Protein AF-A0A2N8F2Z5-F1 (afdb_monomer_lite)

Structure (mmCIF, N/CA/C/O backbone):
data_AF-A0A2N8F2Z5-F1
#
_entry.id   AF-A0A2N8F2Z5-F1
#
loop_
_atom_site.group_PDB
_atom_site.id
_atom_site.type_symbol
_atom_site.label_atom_id
_atom_site.label_alt_id
_atom_site.label_comp_id
_atom_site.label_asym_id
_atom_site.label_entity_id
_atom_site.label_seq_id
_atom_site.pdbx_PDB_ins_code
_atom_site.Cartn_x
_atom_site.Cartn_y
_atom_site.Cartn_z
_atom_site.occupancy
_atom_site.B_iso_or_equiv
_atom_site.auth_seq_id
_atom_site.auth_comp_id
_atom_site.auth_asym_id
_atom_site.auth_atom_id
_atom_site.pdbx_PDB_model_num
ATOM 1 N N . MET A 1 1 ? 18.952 13.774 -53.637 1.00 42.88 1 MET A N 1
ATOM 2 C CA . MET A 1 1 ? 19.567 14.312 -52.406 1.00 42.88 1 MET A CA 1
ATOM 3 C C . MET A 1 1 ? 18.952 13.565 -51.227 1.00 42.88 1 MET A C 1
ATOM 5 O O . MET A 1 1 ? 17.766 13.734 -50.990 1.00 42.88 1 MET A O 1
ATOM 9 N N . LYS A 1 2 ? 19.681 12.626 -50.611 1.00 46.31 2 LYS A N 1
ATOM 10 C CA . LYS A 1 2 ? 19.169 11.732 -49.556 1.00 46.31 2 LYS A CA 1
ATOM 11 C C . LYS A 1 2 ? 19.529 12.373 -48.214 1.00 46.31 2 LYS A C 1
ATOM 13 O O . LYS A 1 2 ? 20.708 12.465 -47.889 1.00 46.31 2 LYS A O 1
ATOM 18 N N . THR A 1 3 ? 18.543 12.906 -47.505 1.00 49.94 3 THR A N 1
ATOM 19 C CA . THR A 1 3 ? 18.723 13.427 -46.147 1.00 49.94 3 THR A CA 1
ATOM 20 C C . THR A 1 3 ? 19.177 12.283 -45.229 1.00 49.94 3 THR A C 1
ATOM 22 O O . THR A 1 3 ? 18.577 11.206 -45.270 1.00 49.94 3 THR A O 1
ATOM 25 N N . PRO A 1 4 ? 20.245 12.453 -44.431 1.00 49.69 4 PRO A N 1
ATOM 26 C CA . PRO A 1 4 ? 20.655 11.436 -43.474 1.00 49.69 4 PRO A CA 1
ATOM 27 C C . PRO A 1 4 ? 19.636 11.396 -42.327 1.00 49.69 4 PRO A C 1
ATOM 29 O O . PRO A 1 4 ? 19.447 12.381 -41.617 1.00 49.69 4 PRO A O 1
ATOM 32 N N . HIS A 1 5 ? 18.959 10.259 -42.150 1.00 52.03 5 HIS A N 1
ATOM 33 C CA . HIS A 1 5 ? 18.187 9.976 -40.942 1.00 52.03 5 HIS A CA 1
ATOM 34 C C . HIS A 1 5 ? 19.172 9.739 -39.792 1.00 52.03 5 HIS A C 1
ATOM 36 O O . HIS A 1 5 ? 19.701 8.642 -39.637 1.00 52.03 5 HIS A O 1
ATOM 42 N N . VAL A 1 6 ? 19.448 10.780 -39.007 1.00 57.69 6 VAL A N 1
ATOM 43 C CA . VAL A 1 6 ? 20.148 10.648 -37.725 1.00 57.69 6 VAL A CA 1
ATOM 44 C C . VAL A 1 6 ? 19.193 9.922 -36.776 1.00 57.69 6 VAL A C 1
ATOM 46 O O . VAL A 1 6 ? 18.164 10.472 -36.387 1.00 57.69 6 VAL A O 1
ATOM 49 N N . SER A 1 7 ? 19.486 8.663 -36.451 1.00 58.22 7 SER A N 1
ATOM 50 C CA . SER A 1 7 ? 18.749 7.907 -35.440 1.00 58.22 7 SER A CA 1
ATOM 51 C C . SER A 1 7 ? 19.098 8.470 -34.064 1.00 58.22 7 SER A C 1
ATOM 53 O O . SER A 1 7 ? 20.055 8.031 -33.427 1.00 58.22 7 SER A O 1
ATOM 55 N N . HIS A 1 8 ? 18.358 9.485 -33.627 1.00 57.75 8 HIS A N 1
ATOM 56 C CA . HIS A 1 8 ? 18.406 9.942 -32.246 1.00 57.75 8 HIS A CA 1
ATOM 57 C C . HIS A 1 8 ? 17.896 8.782 -31.385 1.00 57.75 8 HIS A C 1
ATOM 59 O O . HIS A 1 8 ? 16.708 8.458 -31.443 1.00 57.75 8 HIS A O 1
ATOM 65 N N . GLN A 1 9 ? 18.789 8.110 -30.650 1.00 56.81 9 GLN A N 1
ATOM 66 C CA . GLN A 1 9 ? 18.369 7.207 -29.580 1.00 56.81 9 GLN A CA 1
ATOM 67 C C . GLN A 1 9 ? 17.430 8.014 -28.693 1.00 56.81 9 GLN A C 1
ATOM 69 O O . GLN A 1 9 ? 17.753 9.140 -28.292 1.00 56.81 9 GLN A O 1
ATOM 74 N N . ARG A 1 10 ? 16.210 7.513 -28.529 1.00 60.38 10 ARG A N 1
ATOM 75 C CA . ARG A 1 10 ? 15.209 8.231 -27.763 1.00 60.38 10 ARG A CA 1
ATOM 76 C C . ARG A 1 10 ? 15.619 8.142 -26.287 1.00 60.38 10 ARG A C 1
ATOM 78 O O . ARG A 1 10 ? 16.074 7.074 -25.885 1.00 60.38 10 ARG A O 1
ATOM 85 N N . PRO A 1 11 ? 15.527 9.224 -25.495 1.00 62.19 11 PRO A N 1
ATOM 86 C CA . PRO A 1 11 ? 15.948 9.215 -24.090 1.00 62.19 11 PRO A CA 1
ATOM 87 C C . PRO A 1 11 ? 15.301 8.089 -23.268 1.00 62.19 11 PRO A C 1
ATOM 89 O O . PRO A 1 11 ? 15.885 7.609 -22.304 1.00 62.19 11 PRO A O 1
ATOM 92 N N . GLU A 1 12 ? 14.107 7.643 -23.664 1.00 62.66 12 GLU A N 1
ATOM 93 C CA . GLU A 1 12 ? 13.399 6.510 -23.064 1.00 62.66 12 GLU A CA 1
ATOM 94 C C . GLU A 1 12 ? 14.044 5.127 -23.298 1.00 62.66 12 GLU A C 1
ATOM 96 O O . GLU A 1 12 ? 13.742 4.200 -22.551 1.00 62.66 12 GLU A O 1
ATOM 101 N N . ASP A 1 13 ? 14.939 4.982 -24.282 1.00 60.62 13 ASP A N 1
ATOM 102 C CA . ASP A 1 13 ? 15.659 3.734 -24.594 1.00 60.62 13 ASP A CA 1
ATOM 103 C C . ASP A 1 13 ? 17.055 3.667 -23.931 1.00 60.62 13 ASP A C 1
ATOM 105 O O . ASP A 1 13 ? 17.828 2.731 -24.170 1.00 60.62 13 ASP A O 1
ATOM 109 N N . GLU A 1 14 ? 17.410 4.648 -23.090 1.00 61.66 14 GLU A N 1
ATOM 110 C CA . GLU A 1 14 ? 18.667 4.639 -22.339 1.00 61.66 14 GLU A CA 1
ATOM 111 C C . GLU A 1 14 ? 18.583 3.659 -21.157 1.00 61.66 14 GLU A C 1
ATOM 113 O O . GLU A 1 14 ? 17.896 3.879 -20.159 1.00 61.66 14 GLU A O 1
ATOM 118 N N . ASN A 1 15 ? 19.303 2.539 -21.247 1.00 63.59 15 ASN A N 1
ATOM 119 C CA . ASN A 1 15 ? 19.415 1.597 -20.138 1.00 63.59 15 ASN A CA 1
ATOM 120 C C . ASN A 1 15 ? 20.408 2.148 -19.102 1.00 63.59 15 ASN A C 1
ATOM 122 O O . ASN A 1 15 ? 21.614 1.929 -19.215 1.00 63.59 15 ASN A O 1
ATOM 126 N N . LEU A 1 16 ? 19.887 2.838 -18.081 1.00 59.66 16 LEU A N 1
ATOM 127 C CA . LEU A 1 16 ? 20.638 3.517 -17.006 1.00 59.66 16 LEU A CA 1
ATOM 128 C C . LEU A 1 16 ? 21.473 2.569 -16.110 1.00 59.66 16 LEU A C 1
ATOM 130 O O . LEU A 1 16 ? 22.105 2.997 -15.144 1.00 59.66 16 LEU A O 1
ATOM 134 N N . GLY A 1 17 ? 21.497 1.271 -16.427 1.00 68.25 17 GLY A N 1
ATOM 135 C CA . GLY A 1 17 ? 22.188 0.231 -15.681 1.00 68.25 17 GLY A CA 1
ATOM 136 C C . GLY A 1 17 ? 21.309 -0.384 -14.593 1.00 68.25 17 GLY A C 1
ATOM 137 O O . GLY A 1 17 ? 20.400 0.241 -14.048 1.00 68.25 17 GLY A O 1
ATOM 138 N N . ILE A 1 18 ? 21.603 -1.642 -14.249 1.00 71.44 18 ILE A N 1
ATOM 139 C CA . ILE A 1 18 ? 20.815 -2.466 -13.311 1.00 71.44 18 ILE A CA 1
ATOM 140 C C . ILE A 1 18 ? 20.594 -1.748 -11.966 1.00 71.44 18 ILE A C 1
ATOM 142 O O . ILE A 1 18 ? 19.506 -1.824 -11.401 1.00 71.44 18 ILE A O 1
ATOM 146 N N . GLY A 1 19 ? 21.596 -1.007 -11.477 1.00 78.25 19 GLY A N 1
ATOM 147 C CA . GLY A 1 19 ? 21.509 -0.265 -10.216 1.00 78.25 19 GLY A CA 1
ATOM 148 C C . GLY A 1 19 ? 20.528 0.910 -10.257 1.00 78.25 19 GLY A C 1
ATOM 149 O O . GLY A 1 19 ? 19.709 1.048 -9.350 1.00 78.25 19 GLY A O 1
ATOM 150 N N . ALA A 1 20 ? 20.566 1.725 -11.315 1.00 74.00 20 ALA A N 1
ATOM 151 C CA . ALA A 1 20 ? 19.653 2.855 -11.465 1.00 74.00 20 ALA A CA 1
ATOM 152 C C . ALA A 1 20 ? 18.217 2.374 -11.707 1.00 74.00 20 ALA A C 1
ATOM 154 O O . ALA A 1 20 ? 17.300 2.847 -11.042 1.00 74.00 20 ALA A O 1
ATOM 155 N N . ASN A 1 21 ? 18.023 1.363 -12.563 1.00 77.00 21 ASN A N 1
ATOM 156 C CA . ASN A 1 21 ? 16.704 0.767 -12.802 1.00 77.00 21 ASN A CA 1
ATOM 157 C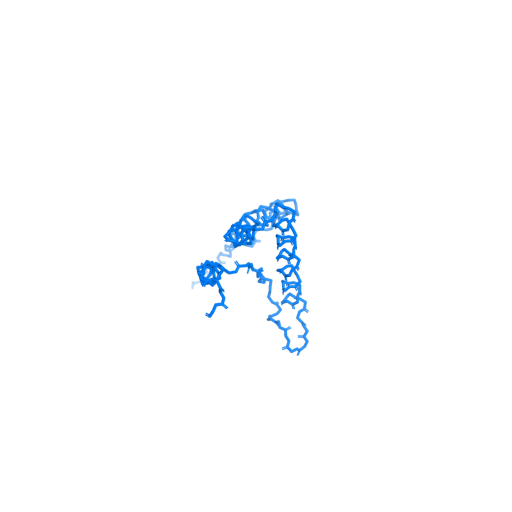 C . ASN A 1 21 ? 16.093 0.191 -11.515 1.00 77.00 21 ASN A C 1
ATOM 159 O O . ASN A 1 21 ? 14.898 0.348 -11.274 1.00 77.00 21 ASN A O 1
ATOM 163 N N . MET A 1 22 ? 16.910 -0.428 -10.656 1.00 78.88 22 MET A N 1
ATOM 164 C CA . MET A 1 22 ? 16.452 -0.925 -9.358 1.00 78.88 22 MET A CA 1
ATOM 165 C C . MET A 1 22 ? 16.099 0.216 -8.395 1.00 78.88 22 MET A C 1
ATOM 167 O O . MET A 1 22 ? 15.081 0.137 -7.711 1.00 78.88 22 MET A O 1
ATOM 171 N N . ALA A 1 23 ? 16.888 1.293 -8.363 1.00 82.00 23 ALA A N 1
ATOM 172 C CA . ALA A 1 23 ? 16.601 2.466 -7.538 1.00 82.00 23 ALA A CA 1
ATOM 173 C C . ALA A 1 23 ? 15.310 3.181 -7.975 1.00 82.00 23 ALA A C 1
ATOM 175 O O . ALA A 1 23 ? 14.471 3.490 -7.129 1.00 82.00 23 ALA A O 1
ATOM 176 N N . TYR A 1 24 ? 15.107 3.384 -9.279 1.00 79.06 24 TYR A N 1
ATOM 177 C CA . TYR A 1 24 ? 13.875 3.968 -9.818 1.00 79.06 24 TYR A CA 1
ATOM 178 C C . TYR A 1 24 ? 12.666 3.047 -9.630 1.00 79.06 24 TYR A C 1
ATOM 180 O O . TYR A 1 24 ? 11.591 3.523 -9.270 1.00 79.06 24 TYR A O 1
ATOM 188 N N . GLY A 1 25 ? 12.833 1.730 -9.790 1.00 77.12 25 GLY A N 1
ATOM 189 C CA . GLY A 1 25 ? 11.789 0.751 -9.479 1.00 77.12 25 GLY A CA 1
ATOM 190 C C . GLY A 1 25 ? 11.389 0.784 -8.002 1.00 77.12 25 GLY A C 1
ATOM 191 O O . GLY A 1 25 ? 10.201 0.813 -7.681 1.00 77.12 25 GLY A O 1
ATOM 192 N N . LEU A 1 26 ? 12.369 0.874 -7.098 1.00 80.62 26 LEU A N 1
ATOM 193 C CA . LEU A 1 26 ? 12.117 1.034 -5.667 1.00 80.62 26 LEU A CA 1
ATOM 194 C C . LEU A 1 26 ? 11.397 2.354 -5.369 1.00 80.62 26 LEU A C 1
ATOM 196 O O . LEU A 1 26 ? 10.412 2.350 -4.636 1.00 80.62 26 LEU A O 1
ATOM 200 N N . GLN A 1 27 ? 11.837 3.468 -5.958 1.00 81.56 27 GLN A N 1
ATOM 201 C CA . GLN A 1 27 ? 11.155 4.759 -5.822 1.00 81.56 27 GLN A CA 1
ATOM 202 C C . GLN A 1 27 ? 9.705 4.683 -6.301 1.00 81.56 27 GLN A C 1
ATOM 204 O O . GLN A 1 27 ? 8.812 5.150 -5.600 1.00 81.56 27 GLN A O 1
ATOM 209 N N . HIS A 1 28 ? 9.453 4.037 -7.439 1.00 77.81 28 HIS A N 1
ATOM 210 C CA . HIS A 1 28 ? 8.108 3.865 -7.975 1.00 77.81 28 HIS A CA 1
ATOM 211 C C . HIS A 1 28 ? 7.196 3.102 -7.002 1.00 77.81 28 HIS A C 1
ATOM 213 O O . HIS A 1 28 ? 6.086 3.547 -6.707 1.00 77.81 28 HIS A O 1
ATOM 219 N N . VAL A 1 29 ? 7.689 1.997 -6.430 1.00 75.56 29 VAL A N 1
ATOM 220 C CA . VAL A 1 29 ? 6.952 1.211 -5.427 1.00 75.56 29 VAL A CA 1
ATOM 221 C C . VAL A 1 29 ? 6.720 2.013 -4.145 1.00 75.56 29 VAL A C 1
ATOM 223 O O . VAL A 1 29 ? 5.612 2.001 -3.612 1.00 75.56 29 VAL A O 1
ATOM 226 N N . LEU A 1 30 ? 7.727 2.746 -3.662 1.00 78.06 30 LEU A N 1
ATOM 227 C CA . LEU A 1 30 ? 7.620 3.571 -2.453 1.00 78.06 30 LEU A CA 1
ATOM 228 C C . LEU A 1 30 ? 6.604 4.707 -2.615 1.00 78.06 30 LEU A C 1
ATOM 230 O O . LEU A 1 30 ? 5.806 4.955 -1.711 1.00 78.06 30 LEU A O 1
ATOM 234 N N . THR A 1 31 ? 6.588 5.374 -3.770 1.00 79.88 31 THR A N 1
ATOM 235 C CA . THR A 1 31 ? 5.583 6.400 -4.072 1.00 79.88 31 THR A CA 1
ATOM 236 C C . THR A 1 31 ? 4.181 5.793 -4.142 1.00 79.88 31 THR A C 1
ATOM 238 O O . THR A 1 31 ? 3.229 6.389 -3.637 1.00 79.88 31 THR A O 1
ATOM 241 N N . MET A 1 32 ? 4.040 4.587 -4.697 1.00 78.44 32 MET A N 1
ATOM 242 C CA . MET A 1 32 ? 2.746 3.909 -4.776 1.00 78.44 32 MET A CA 1
ATOM 243 C C . MET A 1 32 ? 2.253 3.394 -3.414 1.00 78.44 32 MET A C 1
ATOM 245 O O . MET A 1 32 ? 1.050 3.417 -3.146 1.00 78.44 32 MET A O 1
ATOM 249 N N . TYR A 1 33 ? 3.167 2.988 -2.529 1.00 78.38 33 TYR A N 1
ATOM 250 C CA . TYR A 1 33 ? 2.853 2.514 -1.180 1.00 78.38 33 TYR A CA 1
ATOM 251 C C . TYR A 1 33 ? 2.035 3.541 -0.388 1.00 78.38 33 TYR A C 1
ATOM 253 O O . TYR A 1 33 ? 1.040 3.181 0.238 1.00 78.38 33 TYR A O 1
ATOM 261 N N . GLY A 1 34 ? 2.387 4.829 -0.486 1.00 76.69 34 GLY A N 1
ATOM 262 C CA . GLY A 1 34 ? 1.632 5.905 0.164 1.00 76.69 34 GLY A CA 1
ATOM 263 C C . GLY A 1 34 ? 0.161 5.950 -0.268 1.00 76.69 34 GLY A C 1
ATOM 264 O O . GLY A 1 34 ? -0.724 6.092 0.573 1.00 76.69 34 GLY A O 1
ATOM 265 N N . GLY A 1 35 ? -0.112 5.751 -1.562 1.00 74.62 35 GLY A N 1
ATOM 266 C CA . GLY A 1 35 ? -1.479 5.682 -2.087 1.00 74.62 35 GLY A CA 1
ATOM 267 C C . GLY A 1 35 ? -2.221 4.410 -1.669 1.00 74.62 35 GLY A C 1
ATOM 268 O O . GLY A 1 35 ? -3.403 4.468 -1.337 1.00 74.62 35 GLY A O 1
ATOM 269 N N . ILE A 1 36 ? -1.524 3.271 -1.633 1.00 75.31 36 ILE A N 1
ATOM 270 C CA . ILE A 1 36 ? -2.125 1.971 -1.305 1.00 75.31 36 ILE A CA 1
ATOM 271 C C . ILE A 1 36 ? -2.491 1.857 0.178 1.00 75.31 36 ILE A C 1
ATOM 273 O O . ILE A 1 36 ? -3.530 1.288 0.503 1.00 75.31 36 ILE A O 1
ATOM 277 N N . VAL A 1 37 ? -1.677 2.407 1.081 1.00 83.00 37 VAL A N 1
ATOM 278 C CA . VAL A 1 37 ? -1.929 2.352 2.533 1.00 83.00 37 VAL A CA 1
ATOM 279 C C . VAL A 1 37 ? -2.996 3.355 2.974 1.00 83.00 37 VAL A C 1
ATOM 281 O O . VAL A 1 37 ? -3.738 3.088 3.919 1.00 83.00 37 VAL A O 1
ATOM 284 N N . ALA A 1 38 ? -3.112 4.494 2.288 1.00 84.62 38 ALA A N 1
ATOM 285 C CA . ALA A 1 38 ? -4.041 5.554 2.667 1.00 84.62 38 ALA A CA 1
ATOM 286 C C . ALA A 1 38 ? -5.515 5.107 2.636 1.00 84.62 38 ALA A C 1
ATOM 288 O O . ALA A 1 38 ? -6.263 5.426 3.555 1.00 84.62 38 ALA A O 1
ATOM 289 N N . VAL A 1 39 ? -5.937 4.334 1.631 1.00 82.75 39 VAL A N 1
ATOM 290 C CA . VAL A 1 39 ? -7.330 3.863 1.493 1.00 82.75 39 VAL A CA 1
ATOM 291 C C . VAL A 1 39 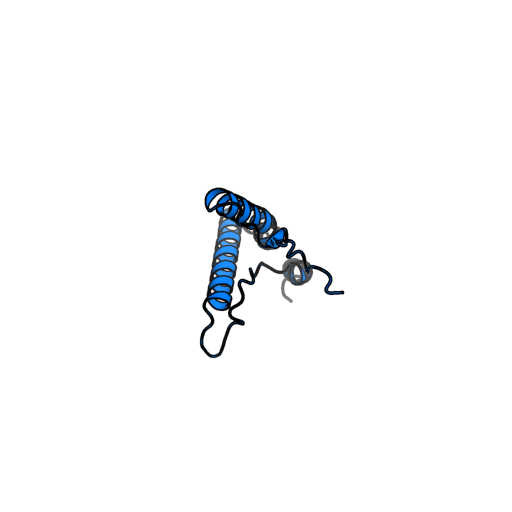? -7.803 2.984 2.670 1.00 82.75 39 VAL A C 1
ATOM 293 O O . VAL A 1 39 ? -8.778 3.360 3.325 1.00 82.75 39 VAL A O 1
ATOM 296 N N . PRO A 1 40 ? -7.152 1.845 2.988 1.00 82.62 40 PRO A N 1
ATOM 297 C CA . PRO A 1 40 ? -7.548 0.996 4.112 1.00 82.62 40 PRO A CA 1
ATOM 298 C C . PRO A 1 40 ? -7.386 1.699 5.462 1.00 82.62 40 PRO A C 1
ATOM 300 O O . PRO A 1 40 ? -8.175 1.441 6.368 1.00 82.62 40 PRO A O 1
ATOM 303 N N . LEU A 1 41 ? -6.427 2.625 5.592 1.00 86.56 41 LEU A N 1
ATOM 304 C CA . LEU A 1 41 ? -6.300 3.467 6.780 1.00 86.56 41 LEU A CA 1
ATOM 305 C C . LEU A 1 41 ? -7.535 4.362 6.961 1.00 86.56 41 LEU A C 1
ATOM 307 O O . LEU A 1 41 ? -8.122 4.363 8.038 1.00 86.56 41 LEU A O 1
ATOM 311 N N . ILE A 1 42 ? -7.959 5.087 5.920 1.00 86.50 42 ILE A N 1
ATOM 312 C CA . ILE A 1 42 ? -9.136 5.973 5.970 1.00 86.50 42 ILE A CA 1
ATOM 313 C C . ILE A 1 42 ? -10.399 5.179 6.321 1.00 86.50 42 ILE A C 1
ATOM 315 O O . ILE A 1 42 ? -11.149 5.580 7.209 1.00 86.50 42 ILE A O 1
ATOM 319 N N . ILE A 1 43 ? -10.618 4.040 5.657 1.00 85.19 43 ILE A N 1
ATOM 320 C CA . ILE A 1 43 ? -11.803 3.202 5.885 1.00 85.19 43 ILE A CA 1
ATOM 321 C C . ILE A 1 43 ? -11.764 2.576 7.284 1.00 85.19 43 ILE A C 1
ATOM 323 O O . ILE A 1 43 ? -12.769 2.597 7.988 1.00 85.19 43 ILE A O 1
ATOM 327 N N . GLY A 1 44 ? -10.612 2.055 7.715 1.00 84.88 44 GLY A N 1
ATOM 328 C CA . GLY A 1 44 ? -10.468 1.426 9.027 1.00 84.88 44 GLY A CA 1
ATOM 329 C C . GLY A 1 44 ? -10.642 2.406 10.189 1.00 84.88 44 GLY A C 1
ATOM 330 O O . GLY A 1 44 ? -11.271 2.063 11.187 1.00 84.88 44 GLY A O 1
ATOM 331 N N . GLN A 1 45 ? -10.164 3.644 10.033 1.00 85.19 45 GLN A N 1
ATOM 332 C CA . GLN A 1 45 ? -10.404 4.728 10.992 1.00 85.19 45 GLN A CA 1
ATOM 333 C C . GLN A 1 45 ? -11.881 5.141 11.020 1.00 85.19 45 GLN A C 1
ATOM 335 O O . GLN A 1 45 ? -12.450 5.291 12.098 1.00 85.19 45 GLN A O 1
ATOM 340 N N . ALA A 1 46 ? -12.528 5.264 9.855 1.00 83.62 46 ALA A N 1
ATOM 341 C CA . ALA A 1 46 ? -13.960 5.559 9.772 1.00 83.62 46 ALA A CA 1
ATOM 342 C C . ALA A 1 46 ? -14.836 4.449 10.382 1.00 83.62 46 ALA A C 1
ATOM 344 O O . ALA A 1 46 ? -15.887 4.739 10.944 1.00 83.62 46 ALA A O 1
ATOM 345 N N . ALA A 1 47 ? -14.387 3.193 10.309 1.00 83.00 47 ALA A N 1
ATOM 346 C CA . ALA A 1 47 ? -15.043 2.036 10.916 1.00 83.00 47 ALA A CA 1
ATOM 347 C C . ALA A 1 47 ? -14.759 1.859 12.416 1.00 83.00 47 ALA A C 1
ATOM 349 O O . ALA A 1 47 ? -15.302 0.941 13.026 1.00 83.00 47 ALA A O 1
ATOM 350 N N . GLY A 1 48 ? -13.920 2.707 13.022 1.00 82.00 48 GLY A N 1
ATOM 351 C CA . GLY A 1 48 ? -13.580 2.615 14.445 1.00 82.00 48 GLY A CA 1
ATOM 352 C C . GLY A 1 48 ? -12.779 1.362 14.818 1.00 82.00 48 GLY A C 1
ATOM 353 O O . GLY A 1 48 ? -12.844 0.914 15.963 1.00 82.00 48 GLY A O 1
ATOM 354 N N . LEU A 1 49 ? -12.048 0.773 13.866 1.00 84.19 49 LEU A N 1
ATOM 355 C CA . LEU A 1 49 ? -11.273 -0.449 14.083 1.00 84.19 49 LEU A CA 1
ATOM 356 C C . LEU A 1 49 ? -10.034 -0.205 14.951 1.00 84.19 49 LEU A C 1
ATOM 358 O O . LEU A 1 49 ? -9.462 0.888 14.978 1.00 84.19 49 LEU A O 1
ATOM 362 N N . SER A 1 50 ? -9.582 -1.255 15.644 1.00 88.88 50 SER A N 1
ATOM 363 C CA . SER A 1 50 ? -8.363 -1.176 16.446 1.00 88.88 50 SER A CA 1
ATOM 364 C C . SER A 1 50 ? -7.121 -0.996 15.551 1.00 88.88 50 SER A C 1
ATOM 366 O O . SER A 1 50 ? -7.117 -1.428 14.394 1.00 88.88 50 SER A O 1
ATOM 368 N N . PRO A 1 51 ? -6.013 -0.423 16.063 1.00 83.50 51 PRO A N 1
ATOM 369 C CA . PRO A 1 51 ? -4.778 -0.278 15.287 1.00 83.50 51 PRO A CA 1
ATOM 370 C C . PRO A 1 51 ? -4.232 -1.608 14.744 1.00 83.50 51 PRO A C 1
ATOM 372 O O . PRO A 1 51 ? -3.614 -1.630 13.680 1.00 83.50 51 PRO A O 1
ATOM 375 N N . ALA A 1 52 ? -4.477 -2.715 15.454 1.00 87.38 52 ALA A N 1
ATOM 376 C CA . ALA A 1 52 ? -4.088 -4.052 15.017 1.00 87.38 52 ALA A CA 1
ATOM 377 C C . ALA A 1 52 ? -4.894 -4.504 13.785 1.00 87.38 52 ALA A C 1
ATOM 379 O O . ALA A 1 52 ? -4.312 -4.997 12.818 1.00 87.38 52 ALA A O 1
ATOM 380 N N . ASP A 1 53 ? -6.206 -4.263 13.780 1.00 86.88 53 ASP A N 1
ATOM 381 C CA . ASP A 1 53 ? -7.095 -4.621 12.666 1.00 86.88 53 ASP A CA 1
ATOM 382 C C . ASP A 1 53 ? -6.853 -3.741 11.435 1.00 86.88 53 ASP A C 1
ATOM 384 O O . ASP A 1 53 ? -6.899 -4.214 10.301 1.00 86.88 53 ASP A O 1
ATOM 388 N N . ILE A 1 54 ? -6.521 -2.464 11.644 1.00 86.88 54 ILE A N 1
ATOM 389 C CA . ILE A 1 54 ? -6.104 -1.555 10.568 1.00 86.88 54 ILE A CA 1
ATOM 390 C C . ILE A 1 54 ? -4.802 -2.050 9.927 1.00 86.88 54 ILE A C 1
ATOM 392 O O . ILE A 1 54 ? -4.687 -2.075 8.700 1.00 86.88 54 ILE A O 1
ATOM 396 N N . GLY A 1 55 ? -3.836 -2.493 10.738 1.00 86.94 55 GLY A N 1
ATOM 397 C CA . GLY A 1 55 ? -2.612 -3.125 10.242 1.00 86.94 55 GLY A CA 1
ATOM 398 C C . GLY A 1 55 ? -2.903 -4.370 9.400 1.00 86.94 55 GLY A C 1
ATOM 399 O O . GLY A 1 55 ? -2.320 -4.540 8.326 1.00 86.94 55 GLY A O 1
ATOM 400 N N . LEU A 1 56 ? -3.859 -5.194 9.837 1.00 88.88 56 LEU A N 1
ATOM 401 C CA . LEU A 1 56 ? -4.317 -6.363 9.088 1.00 88.88 56 LEU A CA 1
ATOM 402 C C . LEU A 1 56 ? -4.999 -5.976 7.764 1.00 88.88 56 LEU A C 1
ATOM 404 O O . LEU A 1 56 ? -4.709 -6.585 6.738 1.00 88.88 56 LEU A O 1
ATOM 408 N N . LEU A 1 57 ? -5.848 -4.944 7.754 1.00 86.31 57 LEU A N 1
ATOM 409 C CA . LEU A 1 57 ? -6.493 -4.407 6.547 1.00 86.31 57 LEU A CA 1
ATOM 410 C C . LEU A 1 57 ? -5.478 -3.894 5.524 1.00 86.31 57 LEU A C 1
ATOM 412 O O . LEU A 1 57 ? -5.622 -4.146 4.325 1.00 86.31 57 LEU A O 1
ATOM 416 N N . ILE A 1 58 ? -4.440 -3.195 5.986 1.00 86.62 58 ILE A N 1
ATOM 417 C CA . ILE A 1 58 ? -3.345 -2.723 5.133 1.00 86.62 58 ILE A CA 1
ATOM 418 C C . ILE A 1 58 ? -2.593 -3.918 4.537 1.00 86.62 58 ILE A C 1
ATOM 420 O O . ILE A 1 58 ? -2.393 -3.970 3.322 1.00 86.62 58 ILE A O 1
ATOM 424 N N . ALA A 1 59 ? -2.222 -4.898 5.365 1.00 85.88 59 ALA A N 1
ATOM 425 C CA . ALA A 1 59 ? -1.534 -6.105 4.913 1.00 85.88 59 ALA A CA 1
ATOM 426 C C . ALA A 1 59 ? -2.377 -6.901 3.902 1.00 85.88 59 ALA A C 1
ATOM 428 O O . ALA A 1 59 ? -1.866 -7.303 2.858 1.00 85.88 59 ALA A O 1
ATOM 429 N N . ALA A 1 60 ? -3.675 -7.063 4.164 1.00 85.81 60 ALA A N 1
ATOM 430 C CA . ALA A 1 60 ? -4.614 -7.719 3.261 1.00 85.81 60 ALA A CA 1
ATOM 431 C C . ALA A 1 60 ? -4.765 -6.958 1.934 1.00 85.81 60 ALA A C 1
ATOM 433 O O . ALA A 1 60 ? -4.783 -7.580 0.874 1.00 85.81 60 ALA A O 1
ATOM 434 N N . SER A 1 61 ? -4.808 -5.623 1.972 1.00 83.00 61 SER A N 1
ATOM 435 C CA . SER A 1 61 ? -4.899 -4.780 0.770 1.00 83.00 61 SER A CA 1
ATOM 436 C C . SER A 1 61 ? -3.636 -4.870 -0.088 1.00 83.00 61 SER A C 1
ATOM 438 O O . SER A 1 61 ? -3.729 -5.008 -1.307 1.00 83.00 61 SER A O 1
ATOM 440 N N . LEU A 1 62 ? -2.454 -4.845 0.538 1.00 83.12 62 LEU A N 1
ATOM 441 C CA . LEU A 1 62 ? -1.170 -5.030 -0.149 1.00 83.12 62 LEU A CA 1
ATOM 442 C C . LEU A 1 62 ? -1.049 -6.433 -0.744 1.00 83.12 62 LEU A C 1
ATOM 444 O O . LEU A 1 62 ? -0.609 -6.584 -1.882 1.00 83.12 62 LEU A O 1
ATOM 448 N N . PHE A 1 63 ? -1.476 -7.451 0.001 1.00 84.50 63 PHE A N 1
ATOM 449 C CA . PHE A 1 63 ? -1.479 -8.829 -0.468 1.00 84.50 63 PHE A CA 1
ATOM 450 C C . PHE A 1 63 ? -2.426 -9.020 -1.659 1.00 84.50 63 PHE A C 1
ATOM 452 O O . PHE A 1 63 ? -2.019 -9.565 -2.683 1.00 84.50 63 PHE A O 1
ATOM 459 N N . ALA A 1 64 ? -3.660 -8.519 -1.567 1.00 83.25 64 ALA A N 1
ATOM 460 C CA . ALA A 1 64 ? -4.643 -8.598 -2.643 1.00 83.25 64 ALA A CA 1
ATOM 461 C C . ALA A 1 64 ? -4.206 -7.806 -3.887 1.00 83.25 64 ALA A C 1
ATOM 463 O O . ALA A 1 64 ? -4.300 -8.325 -4.998 1.00 83.25 64 ALA A O 1
ATOM 464 N N . GLY A 1 65 ? -3.675 -6.589 -3.717 1.00 78.50 65 GLY A N 1
ATOM 465 C CA . GLY A 1 65 ? -3.143 -5.775 -4.818 1.00 78.50 65 GLY A CA 1
ATOM 466 C C . GLY A 1 65 ? -1.918 -6.407 -5.487 1.00 78.50 65 GLY A C 1
ATOM 467 O O . GLY A 1 65 ? -1.810 -6.418 -6.715 1.00 78.50 65 GLY A O 1
ATOM 468 N N . GLY A 1 66 ? -1.026 -7.014 -4.698 1.00 76.88 66 GLY A N 1
ATOM 469 C CA . GLY A 1 66 ? 0.113 -7.783 -5.201 1.00 76.88 66 GLY A CA 1
ATOM 470 C C . GLY A 1 66 ? -0.325 -9.027 -5.971 1.00 76.88 66 GLY A C 1
ATOM 471 O O . GLY A 1 66 ? 0.146 -9.256 -7.083 1.00 76.88 66 GLY A O 1
ATOM 472 N N . LEU A 1 67 ? -1.284 -9.786 -5.436 1.00 80.00 67 LEU A N 1
ATOM 473 C CA . LEU A 1 67 ? -1.848 -10.958 -6.104 1.00 80.00 67 LEU A CA 1
ATOM 474 C C . LEU A 1 67 ? -2.561 -10.581 -7.409 1.00 80.00 67 LEU A C 1
ATOM 476 O O . LEU A 1 67 ? -2.355 -11.244 -8.421 1.00 80.00 67 LEU A O 1
ATOM 480 N N . ALA A 1 68 ? -3.347 -9.502 -7.413 1.00 75.31 68 ALA A N 1
ATOM 481 C CA . ALA A 1 68 ? -3.999 -8.987 -8.615 1.00 75.31 68 ALA A CA 1
ATOM 482 C C . ALA A 1 68 ? -2.974 -8.539 -9.666 1.00 75.31 68 ALA A C 1
ATOM 484 O O . ALA A 1 68 ? -3.122 -8.851 -10.846 1.00 75.31 68 ALA A O 1
ATOM 485 N N . THR A 1 69 ? -1.898 -7.873 -9.239 1.00 72.69 69 THR A N 1
ATOM 486 C CA . THR A 1 69 ? -0.803 -7.461 -10.128 1.00 72.69 69 THR A CA 1
ATOM 487 C C . THR A 1 69 ? -0.076 -8.674 -10.711 1.00 72.69 69 THR A C 1
ATOM 489 O O . THR A 1 69 ? 0.179 -8.700 -11.914 1.00 72.69 69 THR A O 1
ATOM 492 N N . LEU A 1 70 ? 0.203 -9.704 -9.901 1.00 72.75 70 LEU A N 1
ATOM 493 C CA . LEU A 1 70 ? 0.788 -10.971 -10.359 1.00 72.75 70 LEU A CA 1
ATOM 494 C C . LEU A 1 70 ? -0.134 -11.700 -11.337 1.00 72.75 70 LEU A C 1
ATOM 496 O O . LEU A 1 70 ? 0.329 -12.176 -12.366 1.00 72.75 70 LEU A O 1
ATOM 500 N N . LEU A 1 71 ? -1.435 -11.756 -11.062 1.00 73.19 71 LEU A N 1
ATOM 501 C CA . LEU A 1 71 ? -2.414 -12.390 -11.946 1.00 73.19 71 LEU A CA 1
ATOM 502 C C . LEU A 1 71 ? -2.518 -11.643 -13.286 1.00 73.19 71 LEU A C 1
ATOM 504 O O . LEU A 1 71 ? -2.559 -12.274 -14.342 1.00 73.19 71 LEU A O 1
ATOM 508 N N . GLN A 1 72 ? -2.478 -10.308 -13.258 1.00 66.00 72 GLN A N 1
ATOM 509 C CA . GLN A 1 72 ? -2.513 -9.469 -14.457 1.00 66.00 72 GLN A CA 1
ATOM 510 C C . GLN A 1 72 ? -1.220 -9.565 -15.290 1.00 66.00 72 GLN A C 1
ATOM 512 O O . GLN A 1 72 ? -1.290 -9.522 -16.521 1.00 66.00 72 GLN A O 1
ATOM 517 N N . THR A 1 73 ? -0.059 -9.709 -14.635 1.00 64.81 73 THR A N 1
ATOM 518 C CA . THR A 1 73 ? 1.256 -9.840 -15.297 1.00 64.81 73 THR A CA 1
ATOM 519 C C . THR A 1 73 ? 1.543 -11.249 -15.799 1.00 64.81 73 THR A C 1
ATOM 521 O O . THR A 1 73 ? 2.065 -11.389 -16.902 1.00 64.81 73 THR A O 1
ATOM 524 N N . LEU A 1 74 ? 1.201 -12.289 -15.033 1.00 63.91 74 LEU A N 1
ATOM 525 C CA . LEU A 1 74 ? 1.447 -13.684 -15.411 1.00 63.91 74 LEU A CA 1
ATOM 526 C C . LEU A 1 74 ? 0.481 -14.184 -16.489 1.00 63.91 74 LEU A C 1
ATOM 528 O O . LEU A 1 74 ? 0.852 -15.098 -17.216 1.00 63.91 74 LEU A O 1
ATOM 532 N N . GLY A 1 75 ? -0.707 -13.580 -16.621 1.00 56.78 75 GLY A N 1
ATOM 533 C CA . GLY A 1 75 ? -1.632 -13.815 -17.733 1.00 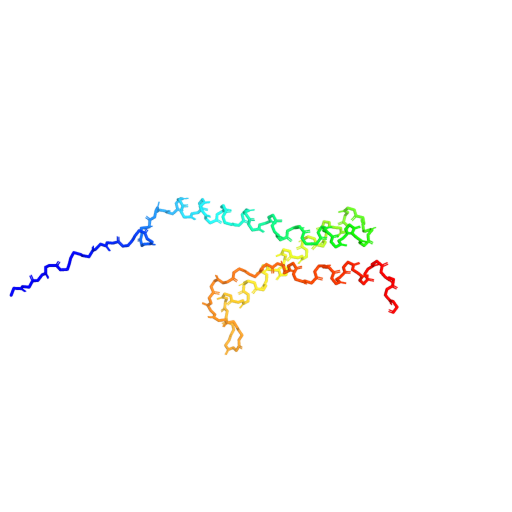56.78 75 GLY A CA 1
ATOM 534 C C . GLY A 1 75 ? -1.989 -15.292 -17.942 1.00 56.78 75 GLY A C 1
ATOM 535 O O . GLY A 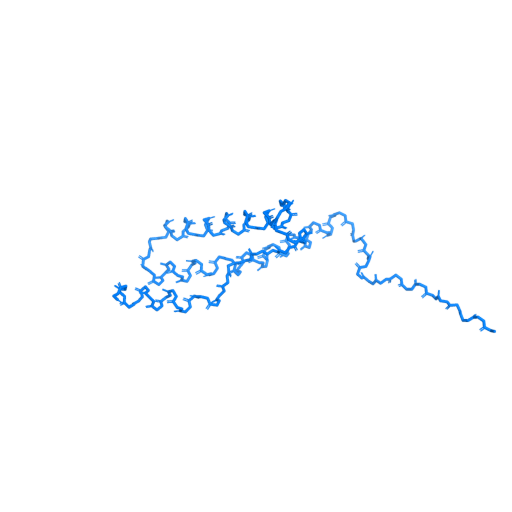1 75 ? -1.368 -15.983 -18.748 1.00 56.78 75 GLY A O 1
ATOM 536 N N . LEU A 1 76 ? -3.024 -15.784 -17.255 1.00 58.56 76 LEU A N 1
ATOM 537 C CA . LEU A 1 76 ? -3.640 -17.081 -17.576 1.00 58.56 76 LEU A CA 1
ATOM 538 C C . LEU A 1 76 ? -4.309 -17.009 -18.966 1.00 58.56 76 LEU A C 1
ATOM 540 O O . LEU A 1 76 ? -4.743 -15.928 -19.362 1.00 58.56 76 LEU A O 1
ATOM 544 N N . PRO A 1 77 ? -4.488 -18.127 -19.702 1.00 54.19 77 PRO A N 1
ATOM 545 C CA . PRO A 1 77 ? -4.927 -18.129 -21.110 1.00 54.19 77 PRO A CA 1
ATOM 546 C C . PRO A 1 77 ? -6.354 -17.590 -21.393 1.00 54.19 77 PRO A C 1
ATOM 548 O O . PRO A 1 77 ? -6.839 -17.720 -22.510 1.00 54.19 77 PRO A O 1
ATOM 551 N N . PHE A 1 78 ? -7.020 -16.966 -20.417 1.00 59.62 78 PHE A N 1
ATOM 552 C CA . PHE A 1 78 ? -8.301 -16.252 -20.539 1.00 59.62 78 PHE A CA 1
ATOM 553 C C . PHE A 1 78 ? -8.392 -14.985 -19.655 1.00 59.62 78 PHE A C 1
ATOM 555 O O . PHE A 1 78 ? -9.415 -14.302 -19.678 1.00 59.62 78 PHE A O 1
ATOM 562 N N . PHE A 1 79 ? -7.360 -14.667 -18.860 1.00 56.94 79 PHE A N 1
ATOM 563 C CA . PHE A 1 79 ? -7.377 -13.598 -17.854 1.00 56.94 79 PHE A CA 1
ATOM 564 C C . PHE A 1 79 ? -6.023 -12.880 -17.796 1.00 56.94 79 PHE A C 1
ATOM 566 O O . PHE A 1 79 ? -4.999 -13.509 -17.539 1.00 56.94 79 PHE A O 1
ATOM 573 N N . GLY A 1 80 ? -6.041 -11.555 -17.962 1.00 53.56 80 GLY A N 1
ATOM 574 C CA . GLY A 1 80 ? -4.860 -10.692 -17.878 1.00 53.56 80 GLY A CA 1
ATOM 575 C C . GLY A 1 80 ? -4.357 -10.235 -19.249 1.00 53.56 80 GLY A C 1
ATOM 576 O O . GLY A 1 80 ? -4.196 -11.028 -20.169 1.00 53.56 80 GLY A O 1
ATOM 577 N N . CYS A 1 81 ? -4.089 -8.936 -19.391 1.00 57.22 81 CYS A N 1
ATOM 578 C CA . CYS A 1 81 ? -3.622 -8.341 -20.650 1.00 57.22 81 CYS A CA 1
ATOM 579 C C . CYS A 1 81 ? -2.127 -8.600 -20.939 1.00 57.22 81 CYS A C 1
ATOM 581 O O . CYS A 1 81 ? -1.608 -8.008 -21.879 1.00 57.22 81 CYS A O 1
ATOM 583 N N . GLN A 1 82 ? -1.428 -9.404 -20.116 1.00 56.41 82 GLN A N 1
ATOM 584 C CA . GLN A 1 82 ? 0.035 -9.606 -20.156 1.00 56.41 82 GLN A CA 1
ATOM 585 C C . GLN A 1 82 ? 0.833 -8.289 -20.161 1.00 56.41 82 GLN A C 1
ATOM 587 O O . GLN A 1 82 ? 1.927 -8.192 -20.713 1.00 56.41 82 GLN A O 1
ATOM 592 N N . LEU A 1 83 ? 0.279 -7.256 -19.525 1.00 53.56 83 LEU A N 1
ATOM 593 C CA . LEU A 1 83 ? 0.909 -5.950 -19.378 1.00 53.56 83 LEU A CA 1
ATOM 594 C C . LEU A 1 83 ? 1.220 -5.708 -17.895 1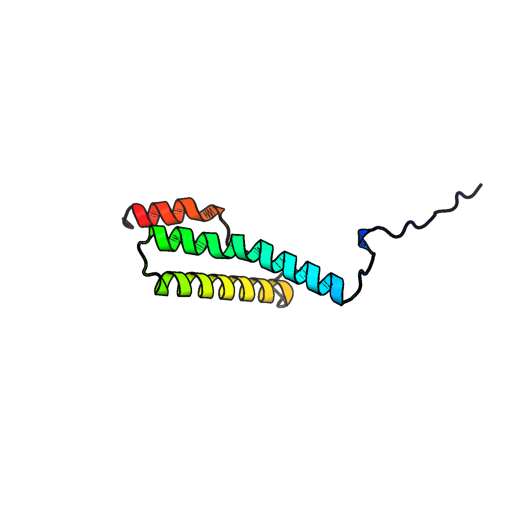.00 53.56 83 LEU A C 1
ATOM 596 O O . LEU A 1 83 ? 0.367 -6.009 -17.052 1.00 53.56 83 LEU A O 1
ATOM 600 N N . PRO A 1 84 ? 2.399 -5.150 -17.555 1.00 53.34 84 PRO A N 1
ATOM 601 C CA . PRO A 1 84 ? 2.762 -4.782 -16.190 1.00 53.34 84 PRO A CA 1
ATOM 602 C C . PRO A 1 84 ? 1.972 -3.552 -15.737 1.00 53.34 84 PRO A C 1
ATOM 604 O O . PRO A 1 84 ? 2.466 -2.430 -15.721 1.00 53.34 84 PRO A O 1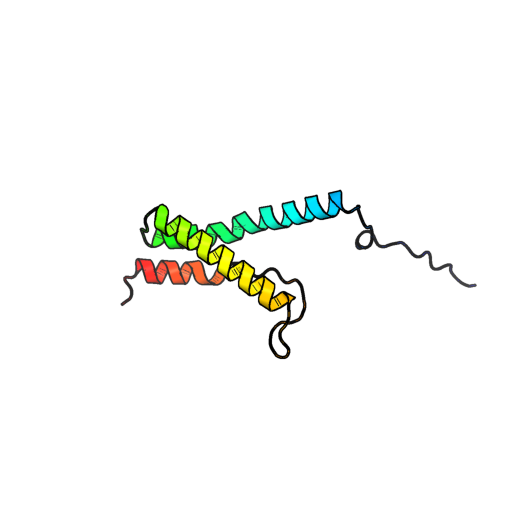
ATOM 607 N N . LEU A 1 85 ? 0.704 -3.775 -15.395 1.00 59.94 85 LEU A N 1
ATOM 608 C CA . LEU A 1 85 ? -0.194 -2.774 -14.835 1.00 59.94 85 LEU A CA 1
ATOM 609 C C . LEU A 1 85 ? -0.257 -2.978 -13.324 1.00 59.94 85 LEU A C 1
ATOM 611 O O . LEU A 1 85 ? -0.821 -3.967 -12.856 1.00 59.94 85 LEU A O 1
ATOM 615 N N . VAL A 1 86 ? 0.309 -2.045 -12.559 1.00 57.12 86 VAL A N 1
ATOM 616 C CA . VAL A 1 86 ? 0.245 -2.104 -11.096 1.00 57.12 86 VAL A CA 1
ATOM 617 C C . VAL A 1 86 ? -1.170 -1.727 -10.654 1.00 57.12 86 VAL A C 1
ATOM 619 O O . VAL A 1 86 ? -1.598 -0.583 -10.813 1.00 57.12 86 VAL A O 1
ATOM 622 N N . GLN A 1 87 ? -1.929 -2.702 -10.150 1.00 58.19 87 GLN A N 1
ATOM 623 C CA . GLN A 1 87 ? -3.303 -2.490 -9.690 1.00 58.19 87 GLN A CA 1
ATOM 624 C C . GLN A 1 87 ? -3.281 -2.061 -8.219 1.00 58.19 87 GLN A C 1
ATOM 626 O O . GLN A 1 87 ? -3.023 -2.862 -7.322 1.00 58.19 87 GLN A O 1
ATOM 631 N N . GLY A 1 88 ? -3.510 -0.769 -7.983 1.00 60.94 88 GLY A N 1
ATOM 632 C CA . GLY A 1 88 ? -3.653 -0.196 -6.645 1.00 60.94 88 GLY A CA 1
ATOM 633 C C . GLY A 1 88 ? -5.098 -0.207 -6.140 1.00 60.94 88 GLY A C 1
ATOM 634 O O . GLY A 1 88 ? -6.043 -0.485 -6.878 1.00 60.94 88 GLY A O 1
ATOM 635 N N . VAL A 1 89 ? -5.274 0.153 -4.868 1.00 61.16 89 VAL A N 1
ATOM 636 C CA . VAL A 1 89 ? -6.596 0.344 -4.255 1.00 61.16 89 VAL A CA 1
ATOM 637 C C . VAL A 1 89 ? -7.218 1.636 -4.791 1.00 61.16 89 VAL A C 1
ATOM 639 O O . VAL A 1 89 ? -6.607 2.702 -4.729 1.00 61.16 89 VAL A O 1
ATOM 642 N N . SER A 1 90 ? -8.427 1.551 -5.346 1.00 72.00 90 SER A N 1
ATOM 643 C CA . SER A 1 90 ? -9.078 2.695 -5.990 1.00 72.00 90 SER A CA 1
ATOM 644 C C . SER A 1 90 ? -9.752 3.615 -4.968 1.00 72.00 90 SER A C 1
ATOM 646 O O . SER A 1 90 ? -10.663 3.198 -4.252 1.00 72.00 90 SER A O 1
ATOM 648 N N . PHE A 1 91 ? -9.378 4.898 -4.958 1.00 68.12 91 PHE A N 1
ATOM 649 C CA . PHE A 1 91 ? -10.016 5.918 -4.109 1.00 68.12 91 PHE A CA 1
ATOM 650 C C . PHE A 1 91 ? -11.484 6.189 -4.471 1.00 68.12 91 PHE A C 1
ATOM 652 O O . PHE A 1 91 ? -12.229 6.731 -3.658 1.00 68.12 91 PHE A O 1
ATOM 659 N N . SER A 1 92 ? -11.921 5.781 -5.667 1.00 71.94 92 SER A N 1
ATOM 660 C CA . SER A 1 92 ? -13.272 6.039 -6.179 1.00 71.94 92 SER A CA 1
ATOM 661 C C . SER A 1 92 ? -14.392 5.504 -5.279 1.00 71.94 92 SER A C 1
ATOM 663 O O . SER A 1 92 ? -15.485 6.058 -5.296 1.00 71.94 92 SER A O 1
ATOM 665 N N . GLY A 1 93 ? -14.148 4.433 -4.515 1.00 73.25 93 GLY A N 1
ATOM 666 C CA . GLY A 1 93 ? -15.156 3.817 -3.643 1.00 73.25 93 GLY A CA 1
ATOM 667 C C . GLY A 1 93 ? -15.095 4.261 -2.180 1.00 73.25 93 GLY A C 1
ATOM 668 O O . GLY A 1 93 ? -15.955 3.870 -1.395 1.00 73.25 93 GLY A O 1
ATOM 669 N N . VAL A 1 94 ? -14.087 5.049 -1.788 1.00 79.50 94 VAL A N 1
ATOM 670 C CA . VAL A 1 94 ? -13.809 5.344 -0.370 1.00 79.50 94 VAL A CA 1
ATOM 671 C C . VAL A 1 94 ? -14.935 6.145 0.264 1.00 79.50 94 VAL A C 1
ATOM 673 O O . VAL A 1 94 ? -15.403 5.778 1.336 1.00 79.50 94 VAL A O 1
ATOM 676 N N . ALA A 1 95 ? -15.421 7.185 -0.417 1.00 77.50 95 ALA A N 1
ATOM 677 C CA . ALA A 1 95 ? -16.522 8.004 0.083 1.00 77.50 95 ALA A CA 1
ATOM 678 C C . ALA A 1 95 ? -17.793 7.171 0.330 1.00 77.50 95 ALA A C 1
ATOM 680 O O . ALA A 1 95 ? -18.427 7.317 1.369 1.00 77.50 95 ALA A O 1
ATOM 681 N N . THR A 1 96 ? -18.122 6.250 -0.581 1.00 80.75 96 THR A N 1
ATOM 682 C CA . THR A 1 96 ? -19.285 5.361 -0.449 1.00 80.75 96 THR A CA 1
ATOM 683 C C . THR A 1 96 ? -19.111 4.360 0.691 1.00 80.75 96 THR A C 1
ATOM 685 O O . THR A 1 96 ? -20.031 4.172 1.479 1.00 80.75 96 THR A O 1
ATOM 688 N N . MET A 1 97 ? -17.931 3.744 0.822 1.00 80.06 97 MET A N 1
ATOM 689 C CA . MET A 1 97 ? -17.644 2.800 1.912 1.00 80.06 97 MET A CA 1
ATOM 690 C C . MET A 1 97 ? -17.694 3.479 3.283 1.00 80.06 97 MET A C 1
ATOM 692 O O . MET A 1 97 ? -18.288 2.938 4.212 1.00 80.06 97 MET A O 1
ATOM 696 N N . VAL A 1 98 ? -17.130 4.685 3.399 1.00 80.81 98 VAL A N 1
ATOM 697 C CA . VAL A 1 98 ? -17.202 5.496 4.622 1.00 80.81 98 VAL A CA 1
ATOM 698 C C . VAL A 1 98 ? -18.644 5.901 4.927 1.00 80.81 98 VAL A C 1
ATOM 700 O O . VAL A 1 98 ? -19.053 5.837 6.082 1.00 80.81 98 VAL A O 1
ATOM 703 N N . ALA A 1 99 ? -19.434 6.264 3.911 1.00 80.19 99 ALA A N 1
ATOM 704 C CA . ALA A 1 99 ? -20.845 6.586 4.093 1.00 80.19 99 ALA A CA 1
ATOM 705 C C . ALA A 1 99 ? -21.638 5.390 4.639 1.00 80.19 99 ALA A C 1
ATOM 707 O O . ALA A 1 99 ? -22.342 5.568 5.622 1.00 80.19 99 ALA A O 1
ATOM 708 N N . ILE A 1 100 ? -21.463 4.186 4.079 1.00 80.56 100 ILE A N 1
ATOM 709 C CA . ILE A 1 100 ? -22.131 2.952 4.543 1.00 80.56 100 ILE A CA 1
ATOM 710 C C . ILE A 1 100 ? -21.753 2.621 5.991 1.00 80.56 100 ILE A C 1
ATOM 712 O O . ILE A 1 100 ? -22.609 2.294 6.812 1.00 80.56 100 ILE A O 1
ATOM 716 N N . VAL A 1 101 ? -20.461 2.723 6.307 1.00 78.62 101 VAL A N 1
ATOM 717 C CA . VAL A 1 101 ? -19.934 2.494 7.658 1.00 78.62 101 VAL A CA 1
ATOM 718 C C . VAL A 1 101 ? -20.498 3.513 8.650 1.00 78.62 101 VAL A C 1
ATOM 720 O O . VAL A 1 101 ? -20.871 3.150 9.762 1.00 78.62 101 VAL A O 1
ATOM 723 N N . SER A 1 102 ? -20.608 4.778 8.242 1.00 72.19 102 SER A N 1
ATOM 724 C CA . SER A 1 102 ? -21.154 5.848 9.077 1.00 72.19 102 SER A CA 1
ATOM 725 C C . SER A 1 102 ? -22.681 5.826 9.174 1.00 72.19 102 SER A C 1
ATOM 727 O O . SER A 1 102 ? -23.218 6.381 10.132 1.00 72.19 102 SER A O 1
ATOM 729 N N . SER A 1 103 ? -23.382 5.244 8.197 1.00 68.56 103 SER A N 1
ATOM 730 C CA . SER A 1 103 ? -24.846 5.184 8.143 1.00 68.56 103 SER A CA 1
ATOM 731 C C . SER A 1 103 ? -25.429 3.920 8.779 1.00 68.56 103 SER A C 1
ATOM 733 O O . SER A 1 103 ? -26.640 3.748 8.750 1.00 68.56 103 SER A O 1
ATOM 735 N N . GLY A 1 104 ? -24.604 3.048 9.365 1.00 58.88 104 GLY A N 1
ATOM 736 C CA . GLY A 1 104 ? -25.081 1.923 10.174 1.00 58.88 104 GLY A CA 1
ATOM 737 C C . GLY A 1 104 ? -25.610 0.713 9.399 1.00 58.88 104 GLY A C 1
ATOM 738 O O . GLY A 1 104 ? -26.231 -0.143 10.014 1.00 58.88 104 GLY A O 1
ATOM 739 N N . GLY A 1 105 ? -25.339 0.597 8.093 1.00 55.03 105 GLY A N 1
ATOM 740 C CA . GLY A 1 105 ? -25.687 -0.604 7.319 1.00 55.03 105 GLY A CA 1
ATOM 741 C C . GLY A 1 105 ? -27.176 -0.987 7.326 1.00 55.03 105 GLY A C 1
ATOM 742 O O . GLY A 1 105 ? -27.470 -2.182 7.330 1.00 55.03 105 GLY A O 1
ATOM 743 N N . GLU A 1 106 ? -28.080 -0.002 7.338 1.00 39.75 106 GLU A N 1
ATOM 744 C CA . GLU A 1 106 ? -29.529 -0.201 7.146 1.00 39.75 106 GLU A CA 1
ATOM 745 C C . GLU A 1 106 ? -29.959 -0.041 5.681 1.00 39.75 106 GLU A C 1
ATOM 747 O O . GLU A 1 106 ? -29.425 0.864 4.992 1.00 39.75 106 GLU A O 1
#

Radius of gyration: 20.78 Å; chains: 1; bounding box: 52×32×69 Å

Sequence (106 aa):
MKTPHVSHQRPEDENLGIGANMAYGLQHVLTMYGGIVAVPLIIGQAAGLSPADIGLLIAASLFAGGLATLLQTLGLPFFGCQLPLVQGVSFSGVATMVAIVSSGGE

Foldseek 3Di:
DDDDPPPDPDPVNDPPDPVVVVVVVVVVVVVQLVVQLVLLLLLCVLLVHDPVVSVVSSVVSVVVQVVLQCCQCVDDVVDHPVDNDRDGDDPPCRVVSSCCSNVPPD

Secondary structure (DSSP, 8-state):
----------GGG----HHHHHHHHHHHHHHHHHHHHHHHHHHHHHTT--HHHHHHHHHHHHHHHHHHHHHHHH-BTTB--SS----PPPGGGHHHHHHHHHTTT-

pLDDT: mean 71.95, std 12.22, range [39.75, 88.88]